Protein AF-A0A7J8II69-F1 (afdb_monomer)

Mean predicted aligned error: 14.93 Å

Nearest PDB structures (foldseek):
  8snb-assembly1_1U  TM=4.670E-01  e=7.859E-07  Strongylocentrotus purpuratus
  8snb-assembly1_1V  TM=4.803E-01  e=8.982E-07  Strongylocentrotus purpuratus
  8snb-assembly1_1T  TM=4.423E-01  e=3.195E-06  Strongylocentrotus purpuratus
  9cpb-assembly1_3Z  TM=5.510E-01  e=9.627E-05  Bos taurus
  8iyj-assembly1_M  TM=3.374E-01  e=4.781E-04  Mus musculus

Foldse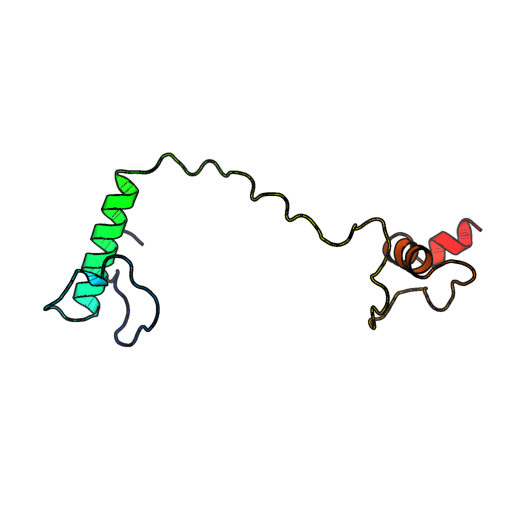ek 3Di:
DDLPDPQQFDDPPDPDDQAPLVVDDDDDRRVSSSVRVSVVVVCVVVDDDDPPPPPDPPPPPPDDLQQFDDPPPPDDQACLVVDDDDDRRVSRNVSVPDHPVVVVVVD

Solvent-accessible surface area (backbone atoms only — not comparable to full-atom values): 7101 Å² total; per-residue (Å²): 134,62,88,82,45,92,75,52,46,53,64,85,88,69,84,72,90,62,65,67,34,90,83,57,78,99,64,56,63,44,60,40,38,25,53,16,50,45,56,52,48,53,56,58,74,76,66,66,79,77,82,70,80,67,71,72,74,76,77,79,64,94,65,62,88,87,54,28,55,65,89,86,65,86,68,91,61,64,65,39,96,80,61,78,97,66,57,69,31,62,51,40,37,52,41,76,73,51,57,70,68,63,54,64,73,75,106

Structure (mmCIF, N/CA/C/O backbone):
data_AF-A0A7J8II69-F1
#
_entry.id   AF-A0A7J8II69-F1
#
loop_
_atom_site.group_PDB
_atom_site.id
_atom_site.type_symbol
_atom_site.label_atom_id
_atom_site.label_alt_id
_atom_site.label_comp_id
_atom_site.label_asym_id
_atom_site.label_entity_id
_atom_site.label_seq_id
_atom_site.pdbx_PDB_ins_code
_atom_site.Cartn_x
_atom_site.Cartn_y
_atom_site.Cartn_z
_atom_site.occupancy
_atom_site.B_iso_or_equiv
_atom_site.auth_seq_id
_atom_site.auth_comp_id
_atom_site.auth_asym_id
_atom_site.auth_atom_id
_atom_site.pdbx_PDB_model_num
ATOM 1 N N . MET A 1 1 ? 22.074 5.146 -3.999 1.00 63.25 1 MET A N 1
ATOM 2 C CA . MET A 1 1 ? 23.067 4.333 -4.721 1.00 63.25 1 MET A CA 1
ATOM 3 C C . MET A 1 1 ? 23.587 5.178 -5.849 1.00 63.25 1 MET A C 1
ATOM 5 O O . MET A 1 1 ? 22.771 5.700 -6.604 1.00 63.25 1 MET A O 1
ATOM 9 N N . ASP A 1 2 ? 24.896 5.355 -5.901 1.00 78.00 2 ASP A N 1
ATOM 10 C CA . ASP A 1 2 ? 25.535 6.177 -6.919 1.00 78.00 2 ASP A CA 1
ATOM 11 C C . ASP A 1 2 ? 25.538 5.449 -8.262 1.00 78.00 2 ASP A C 1
ATOM 13 O O . ASP A 1 2 ? 25.681 4.231 -8.319 1.00 78.00 2 ASP A O 1
ATOM 17 N N . ASP A 1 3 ? 25.409 6.193 -9.360 1.00 76.12 3 ASP A N 1
ATOM 18 C CA . ASP A 1 3 ? 25.409 5.624 -10.718 1.00 76.12 3 ASP A CA 1
ATOM 19 C C . ASP A 1 3 ? 26.734 4.934 -11.086 1.00 76.12 3 ASP A C 1
ATOM 21 O O . ASP A 1 3 ? 26.789 4.179 -12.051 1.00 76.12 3 ASP A O 1
ATOM 25 N N . ARG A 1 4 ? 27.797 5.187 -10.313 1.00 78.56 4 ARG A N 1
ATOM 26 C CA . ARG A 1 4 ? 29.133 4.603 -10.491 1.00 78.56 4 ARG A CA 1
ATOM 27 C C . ARG A 1 4 ? 29.314 3.257 -9.797 1.00 78.56 4 ARG A C 1
ATOM 29 O O . ARG A 1 4 ? 30.368 2.651 -9.959 1.00 78.56 4 ARG A O 1
ATOM 36 N N . ASP A 1 5 ? 28.339 2.815 -9.009 1.00 85.50 5 ASP A N 1
ATOM 37 C CA . ASP A 1 5 ? 28.416 1.544 -8.299 1.00 85.50 5 ASP A CA 1
ATOM 38 C C . ASP A 1 5 ? 28.260 0.364 -9.284 1.00 85.50 5 ASP A C 1
ATOM 40 O O . ASP A 1 5 ? 27.194 0.208 -9.896 1.00 85.50 5 ASP A O 1
ATOM 44 N N . PRO A 1 6 ? 29.283 -0.502 -9.439 1.00 84.56 6 PRO A N 1
ATOM 45 C CA . PRO A 1 6 ? 29.191 -1.690 -10.285 1.00 84.56 6 PRO A CA 1
ATOM 46 C C . PRO A 1 6 ? 28.080 -2.656 -9.848 1.00 84.56 6 PRO A C 1
ATOM 48 O O . PRO A 1 6 ? 27.602 -3.446 -10.661 1.00 84.56 6 PRO A O 1
ATOM 51 N N . GLN A 1 7 ? 27.653 -2.592 -8.583 1.00 87.06 7 GLN A N 1
ATOM 52 C CA . GLN A 1 7 ? 26.618 -3.444 -7.998 1.00 87.06 7 GLN A CA 1
ATOM 53 C C . GLN A 1 7 ? 25.209 -2.839 -8.056 1.00 87.06 7 GLN A C 1
ATOM 55 O O . GLN A 1 7 ? 24.270 -3.391 -7.480 1.00 87.06 7 GLN A O 1
ATOM 60 N N . LYS A 1 8 ? 25.017 -1.742 -8.798 1.00 90.12 8 LYS A N 1
ATOM 61 C CA . LYS A 1 8 ? 23.716 -1.086 -8.973 1.00 90.12 8 LYS A CA 1
ATOM 62 C C . LYS A 1 8 ? 22.802 -1.846 -9.948 1.00 90.12 8 LYS A C 1
ATOM 64 O O . LYS A 1 8 ? 22.454 -1.342 -11.012 1.00 90.12 8 LYS A O 1
ATOM 69 N N . PHE A 1 9 ? 22.397 -3.060 -9.593 1.00 94.06 9 PHE A N 1
ATOM 70 C CA . PHE A 1 9 ? 21.490 -3.896 -10.381 1.00 94.06 9 PHE A CA 1
ATOM 71 C C . PHE A 1 9 ? 20.547 -4.712 -9.498 1.00 94.06 9 PHE A C 1
ATOM 73 O O . PHE A 1 9 ? 20.773 -4.882 -8.301 1.00 94.06 9 PHE A O 1
ATOM 80 N N . PHE A 1 10 ? 19.479 -5.241 -10.093 1.00 94.56 10 PHE A N 1
ATOM 81 C CA . PHE A 1 10 ? 18.581 -6.157 -9.395 1.00 94.56 10 PHE A CA 1
ATOM 82 C C . PHE A 1 10 ? 19.068 -7.600 -9.528 1.00 94.56 10 PHE A C 1
ATOM 84 O O . PHE A 1 10 ? 19.568 -8.018 -10.574 1.00 94.56 10 PHE A O 1
ATOM 91 N N . MET A 1 11 ? 18.894 -8.377 -8.458 1.00 93.94 11 MET A N 1
ATOM 92 C CA . MET A 1 11 ? 19.221 -9.801 -8.463 1.00 93.94 11 MET A CA 1
ATOM 93 C C . MET A 1 11 ? 18.328 -10.560 -9.446 1.00 93.94 11 MET A C 1
ATOM 95 O O . MET A 1 11 ? 17.148 -10.240 -9.609 1.00 93.94 11 MET A O 1
ATOM 99 N N . SER A 1 12 ? 18.883 -11.599 -10.072 1.00 92.31 12 SER A N 1
ATOM 100 C CA . SER A 1 12 ? 18.099 -12.509 -10.911 1.00 92.31 12 SER A CA 1
ATOM 101 C C . SER A 1 12 ? 16.938 -13.107 -10.105 1.00 92.31 12 SER A C 1
ATOM 103 O O . SER A 1 12 ? 17.132 -13.527 -8.966 1.00 92.31 12 SER A O 1
ATOM 105 N N . GLY A 1 13 ? 15.732 -13.117 -10.678 1.00 94.31 13 GLY A N 1
ATOM 106 C CA . GLY A 1 13 ? 14.504 -13.549 -9.995 1.00 94.31 13 GLY A CA 1
ATOM 107 C C . GLY A 1 13 ? 13.715 -12.430 -9.302 1.00 94.31 13 GLY A C 1
ATOM 108 O O . GLY A 1 13 ? 12.664 -12.697 -8.726 1.00 94.31 13 GLY A O 1
ATOM 109 N N . PHE A 1 14 ? 14.169 -11.175 -9.371 1.00 95.06 14 PHE A N 1
ATOM 110 C CA . PHE A 1 14 ? 13.380 -10.031 -8.915 1.00 95.06 14 PHE A CA 1
ATOM 111 C C . PHE A 1 14 ? 12.084 -9.881 -9.733 1.00 95.06 14 PHE A C 1
ATOM 113 O O . PHE A 1 14 ? 12.122 -9.777 -10.957 1.00 95.06 14 PHE A O 1
ATOM 120 N N . THR A 1 15 ? 10.939 -9.836 -9.047 1.00 95.12 15 THR A N 1
ATOM 121 C CA . THR A 1 15 ? 9.594 -9.782 -9.658 1.00 95.12 15 THR A CA 1
ATOM 122 C C . THR A 1 15 ? 8.946 -8.397 -9.616 1.00 95.12 15 THR A C 1
ATOM 124 O O . THR A 1 15 ? 7.838 -8.210 -10.117 1.00 95.12 15 THR A O 1
ATOM 127 N N . GLY A 1 16 ? 9.611 -7.418 -8.999 1.00 95.69 16 GLY A N 1
ATOM 128 C CA . GLY A 1 16 ? 9.113 -6.051 -8.911 1.00 95.69 16 GLY A CA 1
ATOM 129 C C . GLY A 1 16 ? 9.281 -5.267 -10.213 1.00 95.69 16 GLY A C 1
ATOM 130 O O . GLY A 1 16 ? 9.902 -5.706 -11.181 1.00 95.69 16 GLY A O 1
ATOM 131 N N . TYR A 1 17 ? 8.745 -4.050 -10.223 1.00 95.56 17 TYR A N 1
ATOM 132 C CA . TYR A 1 17 ? 8.888 -3.149 -11.360 1.00 95.56 17 TYR A CA 1
ATOM 133 C C . TYR A 1 17 ? 10.307 -2.567 -11.450 1.00 95.56 17 TYR A C 1
ATOM 135 O O . TYR A 1 17 ? 10.799 -1.968 -10.494 1.00 95.56 17 TYR A O 1
ATOM 143 N N . VAL A 1 18 ? 10.927 -2.678 -12.629 1.00 94.62 18 VAL A N 1
ATOM 144 C CA . VAL A 1 18 ? 12.202 -2.029 -12.962 1.00 94.62 18 VAL A CA 1
ATOM 145 C C . VAL A 1 18 ? 11.933 -0.904 -13.972 1.00 94.62 18 VAL A C 1
AT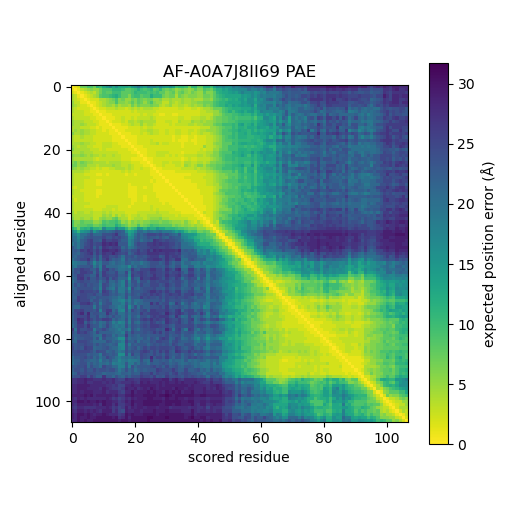OM 147 O O . VAL A 1 18 ? 11.514 -1.182 -15.100 1.00 94.62 18 VAL A O 1
ATOM 150 N N . PRO A 1 19 ? 12.151 0.374 -13.611 1.00 92.25 19 PRO A N 1
ATOM 151 C CA . PRO A 1 19 ? 11.979 1.492 -14.537 1.00 92.25 19 PRO A CA 1
ATOM 152 C C . PRO A 1 19 ? 12.865 1.336 -15.777 1.00 92.25 19 PRO A C 1
ATOM 154 O O . PRO A 1 19 ? 13.977 0.846 -15.654 1.00 92.25 19 PRO A O 1
ATOM 157 N N . ARG A 1 20 ? 12.397 1.772 -16.957 1.00 93.44 20 ARG A N 1
ATOM 158 C CA . ARG A 1 20 ? 13.104 1.716 -18.266 1.00 93.44 20 ARG A CA 1
ATOM 159 C C . ARG A 1 20 ? 13.415 0.320 -18.827 1.00 93.44 20 ARG A C 1
ATOM 161 O O . ARG A 1 20 ? 13.508 0.195 -20.043 1.00 93.44 20 ARG A O 1
ATOM 168 N N . ALA A 1 21 ? 13.449 -0.725 -18.001 1.00 94.31 21 ALA A N 1
ATOM 169 C CA . ALA A 1 21 ? 13.790 -2.091 -18.409 1.00 94.31 21 ALA A CA 1
ATOM 170 C C . ALA A 1 21 ? 12.931 -2.645 -19.557 1.00 94.31 21 ALA A C 1
ATOM 172 O O . ALA A 1 21 ? 13.424 -3.425 -20.359 1.00 94.31 21 ALA A O 1
ATOM 173 N N . ARG A 1 22 ? 11.668 -2.213 -19.684 1.00 92.25 22 ARG A N 1
ATOM 174 C CA . ARG A 1 22 ? 10.747 -2.665 -20.745 1.00 92.25 22 ARG A CA 1
ATOM 175 C C . ARG A 1 22 ? 11.273 -2.430 -22.170 1.00 92.25 22 ARG A C 1
ATOM 177 O O . ARG A 1 22 ? 10.846 -3.125 -23.084 1.00 92.25 22 ARG A O 1
ATOM 184 N N . PHE A 1 23 ? 12.144 -1.442 -22.365 1.00 92.00 23 PHE A N 1
ATOM 185 C CA . PHE A 1 23 ? 12.688 -1.092 -23.681 1.00 92.00 23 PHE A CA 1
ATOM 186 C C . PHE A 1 23 ? 14.106 -1.628 -23.908 1.00 92.00 23 PHE A C 1
ATOM 188 O O . PHE A 1 23 ? 14.673 -1.394 -24.970 1.00 92.00 23 PHE A O 1
ATOM 195 N N . LEU A 1 24 ? 14.670 -2.334 -22.927 1.00 91.75 24 LEU A N 1
ATOM 196 C CA . LEU A 1 24 ? 15.996 -2.932 -22.999 1.00 91.75 24 LEU A CA 1
ATOM 197 C C . LEU A 1 24 ? 15.852 -4.441 -23.200 1.00 91.75 24 LEU A C 1
ATOM 199 O O . LEU A 1 24 ? 15.020 -5.083 -22.563 1.00 91.75 24 LEU A O 1
ATOM 203 N N . PHE A 1 25 ? 16.638 -5.010 -24.106 1.00 92.62 25 PHE A N 1
ATOM 204 C CA . PHE A 1 25 ? 16.590 -6.429 -24.457 1.00 92.62 25 PHE A CA 1
ATOM 205 C C . PHE A 1 25 ? 17.949 -6.899 -24.983 1.00 92.62 25 PHE A C 1
ATOM 207 O O . PHE A 1 25 ? 18.811 -6.088 -25.313 1.00 92.62 25 PHE A O 1
ATOM 214 N N . GLY A 1 26 ? 18.145 -8.218 -25.052 1.00 94.44 26 GLY A N 1
ATOM 215 C CA . GLY A 1 26 ? 19.376 -8.817 -25.582 1.00 94.44 26 GLY A CA 1
ATOM 216 C C . GLY A 1 26 ? 20.548 -8.883 -24.596 1.00 94.44 26 GLY A C 1
ATOM 217 O O . GLY A 1 26 ? 21.657 -9.220 -24.998 1.00 94.44 26 GLY A O 1
ATOM 218 N N . SER A 1 27 ? 20.322 -8.597 -23.313 1.00 94.12 27 SER A N 1
ATOM 219 C CA . SER A 1 27 ? 21.323 -8.701 -22.246 1.00 94.12 27 SER A CA 1
ATOM 220 C C . SER A 1 27 ? 20.786 -9.482 -21.042 1.00 94.12 27 SER A C 1
ATOM 222 O O . SER A 1 27 ? 19.581 -9.711 -20.909 1.00 94.12 27 SER A O 1
ATOM 224 N N . SER A 1 28 ? 21.686 -9.941 -20.168 1.00 95.06 28 SER A N 1
ATOM 225 C CA . SER A 1 28 ? 21.301 -10.642 -18.940 1.00 95.06 28 SER A CA 1
ATOM 226 C C . SER A 1 28 ? 20.610 -9.693 -17.958 1.00 95.06 28 SER A C 1
ATOM 228 O O . SER A 1 28 ? 20.846 -8.485 -17.965 1.00 95.06 28 SER A O 1
ATOM 230 N N . PHE A 1 29 ? 19.769 -10.240 -17.078 1.00 94.38 29 PHE A N 1
ATOM 231 C CA . PHE A 1 29 ? 18.954 -9.435 -16.164 1.00 94.38 29 PHE A CA 1
ATOM 232 C C . PHE A 1 29 ? 19.766 -8.441 -15.298 1.00 94.38 29 PHE A C 1
ATOM 234 O O . PHE A 1 29 ? 19.389 -7.268 -15.250 1.00 94.38 29 PHE A O 1
ATOM 241 N N . PRO A 1 30 ? 20.908 -8.812 -14.681 1.00 94.44 30 PRO A N 1
ATOM 242 C CA . PRO A 1 30 ? 21.735 -7.854 -13.941 1.00 94.44 30 PRO A CA 1
ATOM 243 C C . PRO A 1 30 ? 22.259 -6.701 -14.809 1.00 94.44 30 PRO A C 1
ATOM 245 O O . PRO A 1 30 ? 22.216 -5.544 -14.402 1.00 94.44 30 PRO A O 1
ATOM 248 N N . VAL A 1 31 ? 22.702 -6.994 -16.034 1.00 94.25 31 VAL A N 1
ATOM 249 C CA . VAL A 1 31 ? 23.245 -5.984 -16.957 1.00 94.25 31 VAL A CA 1
ATOM 250 C C . VAL A 1 31 ? 22.140 -5.038 -17.423 1.00 94.25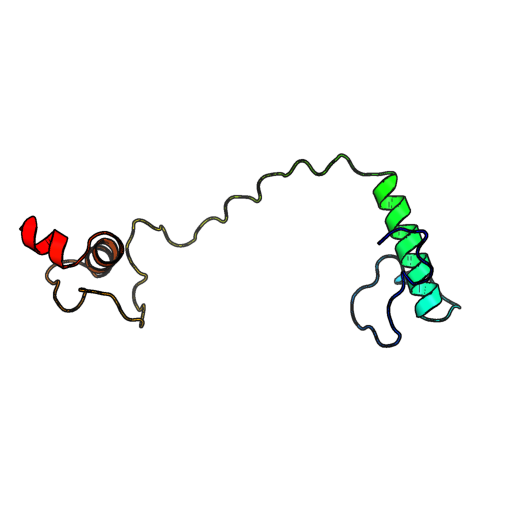 31 VAL A C 1
ATOM 252 O O . VAL A 1 31 ? 22.291 -3.818 -17.368 1.00 94.25 31 VAL A O 1
ATOM 255 N N . LEU A 1 32 ? 21.000 -5.606 -17.812 1.00 95.12 32 LEU A N 1
ATOM 256 C CA . LEU A 1 32 ? 19.819 -4.873 -18.247 1.00 95.12 32 LEU A CA 1
ATOM 257 C C . LEU A 1 32 ? 19.309 -3.937 -17.152 1.00 95.12 32 LEU A C 1
ATOM 259 O O . LEU A 1 32 ? 19.051 -2.762 -17.404 1.00 95.12 32 LEU A O 1
ATOM 263 N N . THR A 1 33 ? 19.170 -4.445 -15.927 1.00 95.12 33 THR A N 1
ATOM 264 C CA . THR A 1 33 ? 18.674 -3.643 -14.807 1.00 95.12 33 THR A CA 1
ATOM 265 C C . THR A 1 33 ? 19.658 -2.561 -14.377 1.00 95.12 33 THR A C 1
ATOM 267 O O . THR A 1 33 ? 19.210 -1.472 -14.022 1.00 95.12 33 THR A O 1
ATOM 270 N N . ASN A 1 34 ? 20.970 -2.801 -14.487 1.00 94.12 34 ASN A N 1
ATOM 271 C CA . ASN A 1 34 ? 21.977 -1.760 -14.280 1.00 94.12 34 ASN A CA 1
ATOM 272 C C . ASN A 1 34 ? 21.786 -0.604 -15.271 1.00 94.12 34 ASN A C 1
ATOM 274 O O . ASN A 1 34 ? 21.570 0.540 -14.865 1.00 94.12 34 ASN A O 1
ATOM 278 N N . GLN A 1 35 ? 21.753 -0.917 -16.570 1.00 93.88 35 GLN A N 1
ATOM 279 C CA . GLN A 1 35 ? 21.550 0.081 -17.620 1.00 93.88 35 GLN A CA 1
ATOM 280 C C . GLN A 1 35 ? 20.235 0.850 -17.423 1.00 93.88 35 GLN A C 1
ATOM 282 O O . GLN A 1 35 ? 20.214 2.080 -17.475 1.00 93.88 35 GLN A O 1
ATOM 287 N N . ALA A 1 36 ? 19.146 0.143 -17.120 1.00 94.62 36 ALA A N 1
ATOM 288 C CA . ALA A 1 36 ? 17.838 0.745 -16.896 1.00 94.62 36 ALA A CA 1
ATOM 289 C C . ALA A 1 36 ? 17.851 1.768 -15.744 1.00 94.62 36 ALA A C 1
ATOM 291 O O . ALA A 1 36 ? 17.264 2.849 -15.847 1.00 94.62 36 ALA A O 1
ATOM 292 N N . LEU A 1 37 ? 18.550 1.445 -14.650 1.00 92.19 37 LEU A N 1
ATOM 293 C CA . LEU A 1 37 ? 18.691 2.315 -13.484 1.00 92.19 37 LEU A CA 1
ATOM 294 C C . LEU A 1 37 ? 19.608 3.514 -13.743 1.00 92.19 37 LEU A C 1
ATOM 296 O O . LEU A 1 37 ? 19.383 4.573 -13.153 1.00 92.19 37 LEU A O 1
ATOM 300 N N . GLN A 1 38 ? 20.640 3.365 -14.576 1.00 90.44 38 GLN A N 1
ATOM 301 C CA . GLN A 1 38 ? 21.493 4.478 -15.005 1.00 90.44 38 GLN A CA 1
ATOM 302 C C . GLN A 1 38 ? 20.715 5.459 -15.892 1.00 90.44 38 GLN A C 1
ATOM 304 O O . GLN A 1 38 ? 20.710 6.658 -15.616 1.00 90.44 38 GLN A O 1
ATOM 309 N N . GLU A 1 39 ? 19.986 4.962 -16.898 1.00 90.94 39 GLU A N 1
ATOM 310 C CA . GLU A 1 39 ? 19.122 5.791 -17.753 1.00 90.94 39 GLU A CA 1
ATOM 311 C C . GLU A 1 39 ? 18.063 6.533 -16.932 1.00 90.94 39 GLU A C 1
ATOM 313 O O . GLU A 1 39 ? 17.837 7.730 -17.111 1.00 90.94 39 GLU A O 1
ATOM 318 N N . PHE A 1 40 ? 17.422 5.826 -15.998 1.00 90.56 40 PHE A N 1
ATOM 319 C CA . PHE A 1 40 ? 16.444 6.423 -15.098 1.00 90.56 40 PHE A CA 1
ATOM 320 C C . PHE A 1 40 ? 17.067 7.533 -14.244 1.00 90.56 40 PHE A C 1
ATOM 322 O O . PHE A 1 40 ? 16.477 8.604 -14.126 1.00 90.56 40 PHE A O 1
ATOM 329 N N . GLY A 1 41 ? 18.265 7.315 -13.693 1.00 87.31 41 GLY A N 1
ATOM 330 C CA . GLY A 1 41 ? 18.998 8.332 -12.937 1.00 87.31 41 GLY A CA 1
ATOM 331 C C . GLY A 1 41 ? 19.220 9.605 -13.753 1.00 87.31 41 GLY A C 1
ATOM 332 O O . GLY A 1 41 ? 18.824 10.684 -13.321 1.00 87.31 41 GLY A O 1
ATOM 333 N N . GLN A 1 42 ? 19.748 9.476 -14.973 1.00 85.56 42 GLN A N 1
ATOM 334 C CA . GLN A 1 42 ? 20.044 10.612 -15.854 1.00 85.56 42 GLN A CA 1
ATOM 335 C C . GLN A 1 42 ? 18.803 11.454 -16.185 1.00 85.56 42 GLN A C 1
ATOM 337 O O . GLN A 1 42 ? 18.854 12.683 -16.105 1.00 85.56 42 GLN A O 1
ATOM 342 N N . ILE A 1 43 ? 17.670 10.807 -16.484 1.00 83.75 43 ILE A N 1
ATOM 343 C CA . ILE A 1 43 ? 16.393 11.490 -16.757 1.00 83.75 43 ILE A CA 1
ATOM 344 C C . ILE A 1 43 ? 15.947 12.323 -15.547 1.00 83.75 43 ILE A C 1
ATOM 346 O O . ILE A 1 43 ? 15.457 13.444 -15.697 1.00 83.75 43 ILE A O 1
ATOM 350 N N . TYR A 1 44 ? 16.117 11.792 -14.335 1.00 73.69 44 TYR A N 1
ATOM 351 C CA . TYR A 1 44 ? 15.736 12.494 -13.110 1.00 73.69 44 TYR A CA 1
ATOM 352 C C . TYR A 1 44 ? 16.716 13.613 -12.743 1.00 73.69 44 TYR A C 1
ATOM 354 O O . TYR A 1 44 ? 16.278 14.634 -12.213 1.00 73.69 44 TYR A O 1
ATOM 362 N N . SER A 1 45 ? 18.001 13.456 -13.061 1.00 73.06 45 SER A N 1
ATOM 363 C CA . SER A 1 45 ? 19.038 14.475 -12.861 1.00 73.06 45 SER A CA 1
ATOM 364 C C . SER A 1 45 ? 18.851 15.697 -13.763 1.00 73.06 45 SER A C 1
ATOM 366 O O . SER A 1 45 ? 19.149 16.812 -13.347 1.00 73.06 45 SER A O 1
ATOM 368 N N . GLN A 1 46 ? 18.347 15.510 -14.986 1.00 68.12 46 GLN A N 1
ATOM 369 C CA . GLN A 1 46 ? 18.207 16.589 -15.973 1.00 68.12 46 GLN A CA 1
ATOM 370 C C . GLN A 1 46 ? 16.859 17.329 -15.923 1.00 68.12 46 GLN A C 1
ATOM 372 O O . GLN A 1 46 ? 16.726 18.379 -16.545 1.00 68.12 46 GLN A O 1
ATOM 377 N N . GLY A 1 47 ? 15.850 16.810 -15.211 1.00 66.12 47 GLY A N 1
ATOM 378 C CA . GLY A 1 47 ? 14.460 17.184 -15.497 1.00 66.12 47 GLY A CA 1
ATOM 379 C C . GLY A 1 47 ? 13.476 17.245 -14.332 1.00 66.12 47 GLY A C 1
ATOM 380 O O . GLY A 1 47 ? 12.290 16.995 -14.559 1.00 66.12 47 GLY A O 1
ATOM 381 N N . ARG A 1 48 ? 13.877 17.603 -13.101 1.00 59.31 48 ARG A N 1
ATOM 382 C CA . ARG A 1 48 ? 12.886 18.057 -12.105 1.00 59.31 48 ARG A CA 1
ATOM 383 C C . ARG A 1 48 ? 13.290 19.299 -11.308 1.00 59.31 48 ARG A C 1
ATOM 385 O O . ARG A 1 48 ? 14.405 19.354 -10.796 1.00 59.31 48 ARG A O 1
ATOM 392 N N . PRO A 1 49 ? 12.338 20.233 -11.089 1.00 55.38 49 PRO A N 1
ATOM 393 C CA . PRO A 1 49 ? 12.440 21.186 -9.998 1.00 55.38 49 PRO A CA 1
ATOM 394 C C . PRO A 1 49 ? 12.517 20.399 -8.691 1.00 55.38 49 PRO A C 1
ATOM 396 O O . PRO A 1 49 ? 11.828 19.386 -8.515 1.00 55.38 49 PRO 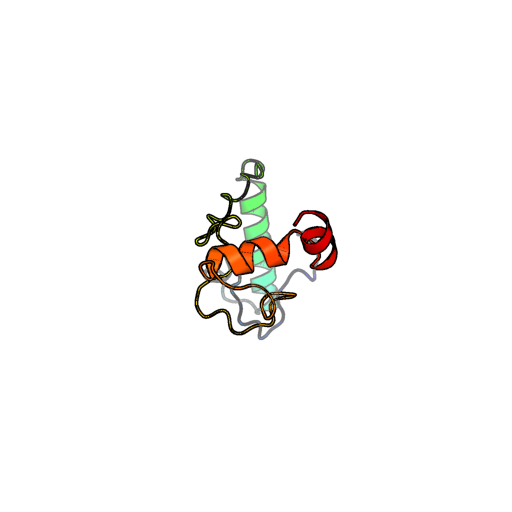A O 1
ATOM 399 N N . GLN A 1 50 ? 13.377 20.872 -7.794 1.00 57.84 50 GLN A N 1
ATOM 400 C CA . GLN A 1 50 ? 13.479 20.449 -6.404 1.00 57.84 50 GLN A CA 1
ATOM 401 C C . GLN A 1 50 ? 12.085 20.076 -5.886 1.00 57.84 50 GLN A C 1
ATOM 403 O O . GLN A 1 50 ? 11.133 20.840 -6.070 1.00 57.84 50 GLN A O 1
ATOM 408 N N . LYS A 1 51 ? 11.933 18.884 -5.293 1.00 57.94 51 LYS A N 1
ATOM 409 C CA . LYS A 1 51 ? 10.703 18.528 -4.584 1.00 57.94 51 LYS A CA 1
ATOM 410 C C . LYS A 1 51 ? 10.547 19.553 -3.465 1.00 57.94 51 LYS A C 1
ATOM 412 O O . LYS A 1 51 ? 11.044 19.340 -2.366 1.00 57.94 51 LYS A O 1
ATOM 417 N N . VAL A 1 52 ? 9.862 20.662 -3.736 1.00 56.41 52 VAL A N 1
ATOM 418 C CA . VAL A 1 52 ? 9.178 21.408 -2.693 1.00 56.41 52 VAL A CA 1
ATOM 419 C C . VAL A 1 52 ? 8.385 20.323 -1.991 1.00 56.41 52 VAL A C 1
ATOM 421 O O . VAL A 1 52 ? 7.597 19.630 -2.645 1.00 56.41 52 VAL A O 1
ATOM 424 N N . LEU A 1 53 ? 8.691 20.081 -0.717 1.00 57.81 53 LEU A N 1
ATOM 425 C CA . LEU A 1 53 ? 7.848 19.301 0.171 1.00 57.81 53 LEU A CA 1
ATOM 426 C C . LEU A 1 53 ? 6.493 20.006 0.154 1.00 57.81 53 LEU A C 1
ATOM 428 O O . LEU A 1 53 ? 6.201 20.859 0.982 1.00 57.81 53 LEU A O 1
ATOM 432 N N . LYS A 1 54 ? 5.677 19.711 -0.860 1.00 63.19 54 LYS A N 1
ATOM 433 C CA . LYS A 1 54 ? 4.256 19.971 -0.816 1.00 63.19 54 LYS A CA 1
ATOM 434 C C . LYS A 1 54 ? 3.841 19.134 0.370 1.00 63.19 54 LYS A C 1
ATOM 436 O O . LYS A 1 54 ? 3.931 17.907 0.292 1.00 63.19 54 LYS A O 1
ATOM 441 N N . HIS A 1 55 ? 3.550 19.811 1.481 1.00 64.62 55 HIS A N 1
ATOM 442 C CA . HIS A 1 55 ? 2.918 19.210 2.639 1.00 64.62 55 HIS A CA 1
ATOM 443 C C . HIS A 1 55 ? 1.920 18.205 2.083 1.00 64.62 55 HIS A C 1
ATOM 445 O O . HIS A 1 55 ? 1.061 18.586 1.279 1.00 64.62 55 HIS A O 1
ATOM 451 N N . LEU A 1 56 ? 2.121 16.920 2.395 1.00 64.94 56 LEU A N 1
ATOM 452 C CA . LEU A 1 56 ? 1.138 15.904 2.048 1.00 64.94 56 LEU A CA 1
ATOM 453 C C . LEU A 1 56 ? -0.215 16.488 2.455 1.00 64.94 56 LEU A C 1
ATOM 455 O O . LEU A 1 56 ? -0.282 17.062 3.553 1.00 64.94 56 LEU A O 1
ATOM 459 N N . PRO A 1 57 ? -1.238 16.445 1.578 1.00 67.44 57 PRO A N 1
ATOM 460 C CA . PRO A 1 57 ? -2.544 16.963 1.947 1.00 67.44 57 PRO A CA 1
ATOM 461 C C . PRO A 1 57 ? -2.871 16.362 3.306 1.00 67.44 57 PRO A C 1
ATOM 463 O O . PRO A 1 57 ? -2.663 15.158 3.504 1.00 67.44 57 PRO A O 1
ATOM 466 N N . SER A 1 58 ? -3.252 17.215 4.263 1.00 70.19 58 SER A N 1
ATOM 467 C CA . SER A 1 58 ? -3.615 16.732 5.588 1.00 70.19 58 SER A CA 1
ATOM 468 C C . SER A 1 58 ? -4.616 15.611 5.363 1.00 70.19 58 SER A C 1
ATOM 470 O O . SER A 1 58 ? -5.605 15.795 4.650 1.00 70.19 58 SER A O 1
ATOM 472 N N . LEU A 1 59 ? -4.287 14.406 5.840 1.00 70.50 59 LEU A N 1
ATOM 473 C CA . LEU A 1 59 ? -5.165 13.264 5.641 1.00 70.50 59 LEU A CA 1
ATOM 474 C C . LEU A 1 59 ? -6.498 13.655 6.270 1.00 70.50 59 LEU A C 1
ATOM 476 O O . LEU A 1 59 ? -6.581 13.800 7.491 1.00 70.50 59 LEU A O 1
ATOM 480 N N . SER A 1 60 ? -7.500 13.914 5.425 1.00 67.00 60 SER A N 1
ATOM 481 C CA . SER A 1 60 ? -8.834 14.276 5.875 1.00 67.00 60 SER A CA 1
ATOM 482 C C . SER A 1 60 ? -9.317 13.118 6.722 1.00 67.00 60 SER A C 1
ATOM 484 O O . SER A 1 60 ? -9.523 12.006 6.229 1.00 67.00 60 SER A O 1
ATOM 486 N N . ARG A 1 61 ? -9.379 13.335 8.034 1.00 69.19 61 ARG A N 1
ATOM 487 C CA . ARG A 1 61 ? -9.795 12.282 8.937 1.00 69.19 61 ARG A CA 1
ATOM 488 C C . ARG A 1 61 ? -11.299 12.131 8.778 1.00 69.19 61 ARG A C 1
ATOM 490 O O . ARG A 1 61 ? -12.046 13.024 9.157 1.00 69.19 61 ARG A O 1
ATOM 497 N N . THR A 1 62 ? -11.724 10.982 8.261 1.00 80.12 62 THR A N 1
ATOM 498 C CA . THR A 1 62 ? -13.140 10.643 8.044 1.00 80.12 62 THR A CA 1
ATOM 499 C C . THR A 1 62 ? -13.976 10.741 9.324 1.00 80.12 62 THR A C 1
ATOM 501 O O . THR A 1 62 ? -15.179 10.960 9.256 1.00 80.12 62 THR A O 1
ATOM 504 N N . TYR A 1 63 ? -13.343 10.610 10.496 1.00 76.00 63 TYR A N 1
ATOM 505 C CA . TYR A 1 63 ? -13.994 10.716 11.797 1.00 76.00 63 TYR A CA 1
ATOM 506 C C . TYR A 1 63 ? -13.337 11.797 12.685 1.00 76.00 63 TYR A C 1
ATOM 508 O O . TYR A 1 63 ? -12.137 11.705 12.969 1.00 76.00 63 TYR A O 1
ATOM 516 N N . PRO A 1 64 ? -14.077 12.817 13.162 1.00 77.25 64 PRO A N 1
ATOM 517 C CA . PRO A 1 64 ? -13.499 13.905 13.948 1.00 77.25 64 PRO A CA 1
ATOM 518 C C . PRO A 1 64 ? -12.937 13.426 15.292 1.00 77.25 64 PRO A C 1
ATOM 520 O O . PRO A 1 64 ? -13.617 12.757 16.064 1.00 77.25 64 PRO A O 1
ATOM 523 N N . GLN A 1 65 ? -11.723 13.859 15.640 1.00 71.00 65 GLN A N 1
ATOM 524 C CA . GLN A 1 65 ? -11.091 13.548 16.936 1.00 71.00 65 GLN A CA 1
ATOM 525 C C . GLN A 1 65 ? -11.864 14.076 18.155 1.00 71.00 65 GLN A C 1
ATOM 527 O O . GLN A 1 65 ? -11.678 13.574 19.256 1.00 71.00 65 GLN A O 1
ATOM 532 N N . LYS A 1 66 ? -12.732 15.074 17.957 1.00 76.12 66 LYS A N 1
ATOM 533 C CA . LYS A 1 66 ? -13.513 15.729 19.016 1.00 76.12 66 LYS A CA 1
ATOM 534 C C . LYS A 1 66 ? -14.848 15.034 19.332 1.00 76.12 66 LYS A C 1
ATOM 536 O O . LYS A 1 66 ? -15.579 15.525 20.177 1.00 76.12 66 LYS A O 1
ATOM 541 N N . LEU A 1 67 ? -15.205 13.940 18.649 1.00 77.50 67 LEU A N 1
ATOM 542 C CA . LEU A 1 67 ? -16.559 13.357 18.718 1.00 77.50 67 LEU A CA 1
ATOM 543 C C . LEU A 1 67 ? -16.668 12.083 19.587 1.00 77.50 67 LEU A C 1
ATOM 545 O O . LEU A 1 67 ? -17.729 11.467 19.645 1.00 77.50 67 LEU A O 1
ATOM 549 N N . GLY A 1 68 ? -15.593 11.675 20.269 1.00 84.31 68 GLY A N 1
ATOM 550 C CA . GLY A 1 68 ? -15.540 10.409 21.018 1.00 84.31 68 GLY A CA 1
ATOM 551 C C . GLY A 1 68 ? -15.177 9.213 20.141 1.00 84.31 68 GLY A C 1
ATOM 552 O O . GLY A 1 68 ? -14.662 9.389 19.046 1.00 84.31 68 GLY A O 1
ATOM 553 N N . LEU A 1 69 ? -15.386 7.987 20.612 1.00 87.69 69 LEU A N 1
ATOM 554 C CA . LEU A 1 69 ? -15.117 6.776 19.830 1.00 87.69 69 LEU A CA 1
ATOM 555 C C . LEU A 1 69 ? -16.276 6.460 18.876 1.00 87.69 69 LEU A C 1
ATOM 557 O O . LEU A 1 69 ? -17.421 6.851 19.108 1.00 87.69 69 LEU A O 1
ATOM 561 N N . LEU A 1 70 ? -15.967 5.726 17.805 1.00 87.69 70 LEU A N 1
ATOM 562 C CA . LEU A 1 70 ? -16.959 5.272 16.832 1.00 87.69 70 LEU A CA 1
ATOM 563 C C . LEU A 1 70 ? -17.972 4.326 17.508 1.00 87.69 70 LEU A C 1
ATOM 565 O O . LEU A 1 70 ? -17.547 3.436 18.254 1.00 87.69 70 LEU A O 1
ATOM 569 N N . PRO A 1 71 ? -19.285 4.453 17.230 1.00 84.19 71 PRO A N 1
ATOM 570 C CA . PRO A 1 71 ? -20.264 3.451 17.638 1.00 84.19 71 PRO A CA 1
ATOM 571 C C . PRO A 1 71 ? -19.812 2.051 17.194 1.00 84.19 71 PRO A C 1
ATOM 573 O O . PRO A 1 71 ? -19.339 1.886 16.071 1.00 84.19 71 PRO A O 1
ATOM 576 N N . ASN A 1 72 ? -19.948 1.055 18.072 1.00 87.38 72 ASN A N 1
ATOM 577 C CA . ASN A 1 72 ? -19.458 -0.324 17.898 1.00 87.38 72 ASN A CA 1
ATOM 578 C C . ASN A 1 72 ? -17.941 -0.5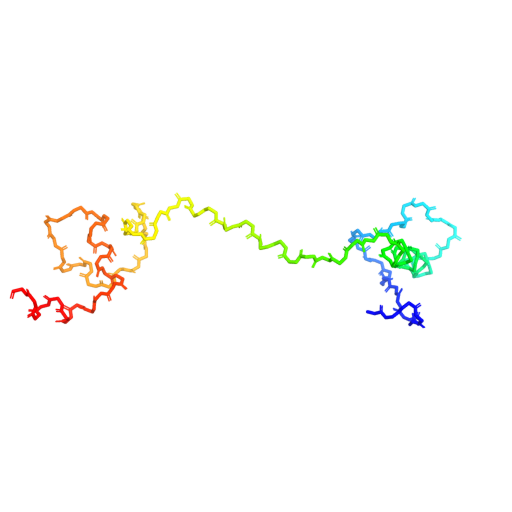27 18.060 1.00 87.38 72 ASN A C 1
ATOM 580 O O . ASN A 1 72 ? -17.431 -1.596 17.721 1.00 87.38 72 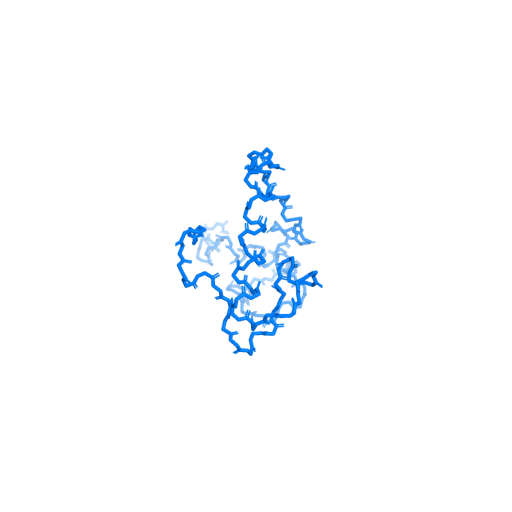ASN A O 1
ATOM 584 N N . TYR A 1 73 ? -17.202 0.444 18.606 1.00 88.25 73 TYR A N 1
ATOM 585 C CA . TYR A 1 73 ? -15.839 0.178 19.063 1.00 88.25 73 TYR A CA 1
ATOM 586 C C . TYR A 1 73 ? -15.859 -0.896 20.165 1.00 88.25 73 TYR A C 1
ATOM 588 O O . TYR A 1 73 ? -16.335 -0.661 21.275 1.00 88.25 73 TYR A O 1
ATOM 596 N N . GLY A 1 74 ? -15.353 -2.086 19.833 1.00 90.12 74 GLY A N 1
ATOM 597 C CA . GLY A 1 74 ? -15.351 -3.267 20.706 1.00 90.12 74 GLY A CA 1
ATOM 598 C C . GLY A 1 74 ? -14.131 -3.390 21.622 1.00 90.12 74 GLY A C 1
ATOM 599 O O . GLY A 1 74 ? -13.952 -4.425 22.258 1.00 90.12 74 GLY A O 1
ATOM 600 N N . GLY A 1 75 ? -13.262 -2.377 21.660 1.00 90.38 75 GLY A N 1
ATOM 601 C CA . GLY A 1 75 ? -12.099 -2.351 22.545 1.00 90.38 75 GLY A CA 1
ATOM 602 C C . GLY A 1 75 ? -12.428 -1.847 23.953 1.00 90.38 75 GLY A C 1
ATOM 603 O O . GLY A 1 75 ? -13.522 -1.358 24.234 1.00 90.38 75 GLY A O 1
ATOM 604 N N . TYR A 1 76 ? -11.446 -1.931 24.851 1.00 88.69 76 TYR A N 1
ATOM 605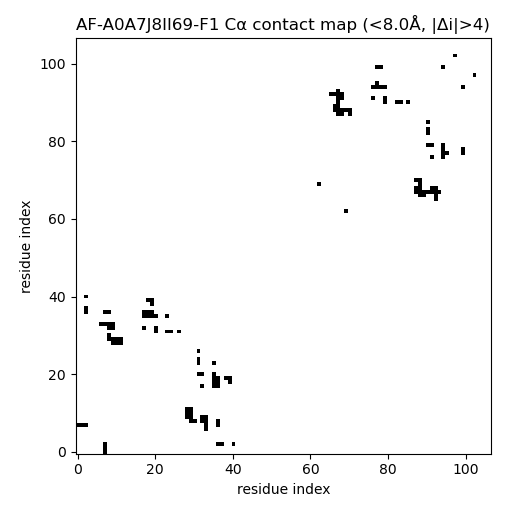 C CA . TYR A 1 76 ? -11.581 -1.416 26.212 1.00 88.69 76 TYR A CA 1
ATOM 606 C C . TYR A 1 76 ? -11.571 0.119 26.243 1.00 88.69 76 TYR A C 1
ATOM 608 O O . TYR A 1 76 ? -10.694 0.752 25.658 1.00 88.69 76 TYR A O 1
ATOM 616 N N . VAL A 1 77 ? -12.513 0.712 26.985 1.00 86.94 77 VAL A N 1
ATOM 617 C CA . VAL A 1 77 ? -12.578 2.159 27.232 1.00 86.94 77 VAL A CA 1
ATOM 618 C C . VAL A 1 77 ? -12.425 2.426 28.738 1.00 86.94 77 VAL A C 1
ATOM 620 O O . VAL A 1 77 ? -13.312 2.059 29.519 1.00 86.94 77 VAL A O 1
ATOM 623 N N . PRO A 1 78 ? -11.328 3.066 29.185 1.00 83.00 78 PRO A N 1
ATOM 624 C CA . PRO A 1 78 ? -11.088 3.347 30.599 1.00 83.00 78 PRO A CA 1
ATOM 625 C C . PRO A 1 78 ? -12.204 4.181 31.237 1.00 83.00 78 PRO A C 1
ATOM 627 O O . PRO A 1 78 ? -12.626 5.204 30.707 1.00 83.00 78 PRO A O 1
ATOM 630 N N . GLY A 1 79 ? -12.708 3.744 32.393 1.00 80.38 79 GLY A N 1
ATOM 631 C CA . GLY A 1 79 ? -13.729 4.483 33.145 1.00 80.38 79 GLY A CA 1
ATOM 632 C C . GLY A 1 79 ? -15.115 4.556 32.487 1.00 80.38 79 GLY A C 1
ATOM 633 O O . GLY A 1 79 ? -16.027 5.127 33.080 1.00 80.38 79 GLY A O 1
ATOM 634 N N . TYR A 1 80 ? -15.309 3.976 31.298 1.00 84.56 80 TYR A N 1
ATOM 635 C CA . TYR A 1 80 ? -16.596 3.972 30.593 1.00 84.56 80 TYR A CA 1
ATOM 636 C C . TYR A 1 80 ? -17.679 3.234 31.383 1.00 84.56 80 TYR A C 1
ATOM 638 O O . TYR A 1 80 ? -18.784 3.740 31.531 1.00 84.56 80 TYR A O 1
ATOM 646 N N . LYS A 1 81 ? -17.330 2.089 31.989 1.00 84.50 81 LYS A N 1
ATOM 647 C CA . LYS A 1 81 ? -18.273 1.255 32.756 1.00 84.50 81 LYS A CA 1
ATOM 648 C C . LYS A 1 81 ? -18.872 1.925 34.001 1.00 84.50 81 LYS A C 1
ATOM 650 O O . LYS A 1 81 ? -19.778 1.369 34.606 1.00 84.50 81 LYS A O 1
ATOM 655 N N . PHE A 1 82 ? -18.337 3.077 34.402 1.00 84.38 82 PHE A N 1
ATOM 656 C CA . PHE A 1 82 ? -18.762 3.825 35.585 1.00 84.38 82 PHE A CA 1
ATOM 657 C C . PHE A 1 82 ? -19.434 5.162 35.238 1.00 84.38 82 PHE A C 1
ATOM 659 O O . PHE A 1 82 ? -19.777 5.917 36.139 1.00 84.38 82 PHE A O 1
ATOM 666 N N . GLN A 1 83 ? -19.599 5.478 33.950 1.00 81.12 83 GLN A N 1
ATOM 667 C CA . GLN A 1 83 ? -20.252 6.699 33.484 1.00 81.12 83 GLN A CA 1
ATOM 668 C C . GLN A 1 83 ? -21.552 6.328 32.759 1.00 81.12 83 GLN A C 1
ATOM 670 O O . GLN A 1 83 ? -21.563 5.452 31.898 1.00 81.12 83 GLN A O 1
ATOM 675 N N . PHE A 1 84 ? -22.653 6.994 33.101 1.00 84.38 84 PHE A N 1
ATOM 676 C CA . PHE A 1 84 ? -23.987 6.724 32.557 1.00 84.38 84 PHE A CA 1
ATOM 677 C C . PHE A 1 84 ? -24.775 8.028 32.360 1.00 84.38 84 PHE A C 1
ATOM 679 O O . PHE A 1 84 ? -24.345 9.097 32.789 1.00 84.38 84 PHE A O 1
ATOM 686 N N . GLY A 1 85 ? -25.913 7.956 31.661 1.00 87.88 85 GLY A N 1
ATOM 687 C CA . GLY A 1 85 ? -26.803 9.108 31.443 1.00 87.88 85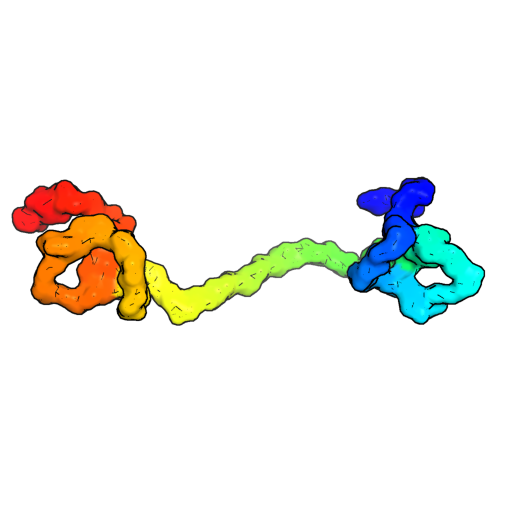 GLY A CA 1
ATOM 688 C C . GLY A 1 85 ? -26.400 10.058 30.305 1.00 87.88 85 GLY A C 1
ATOM 689 O O . GLY A 1 85 ? -27.018 11.106 30.143 1.00 87.88 85 GLY A O 1
ATOM 690 N N . ARG A 1 86 ? -25.393 9.709 29.492 1.00 85.81 86 ARG A N 1
ATOM 691 C CA . ARG A 1 86 ? -25.004 10.447 28.273 1.00 85.81 86 ARG A CA 1
ATOM 692 C C . ARG A 1 86 ? -24.917 9.505 27.070 1.00 85.81 86 ARG A C 1
ATOM 694 O O . ARG A 1 86 ? -24.881 8.288 27.224 1.00 85.81 86 ARG A O 1
ATOM 701 N N . THR A 1 87 ? -24.856 10.058 25.860 1.00 89.19 87 THR A N 1
ATOM 702 C CA . THR A 1 87 ? -24.662 9.268 24.628 1.00 89.19 87 THR A CA 1
ATOM 703 C C . THR A 1 87 ? -23.273 8.618 24.586 1.00 89.19 87 THR A C 1
ATOM 705 O O . THR A 1 87 ? -22.321 9.202 25.107 1.00 89.19 87 THR A O 1
ATOM 708 N N . TYR A 1 88 ? -23.117 7.520 23.840 1.00 87.50 88 TYR A N 1
ATOM 709 C CA . TYR A 1 88 ? -21.835 6.824 23.641 1.00 87.50 88 TYR A CA 1
ATOM 710 C C . TYR A 1 88 ? -20.666 7.751 23.254 1.00 87.50 88 TYR A C 1
ATOM 712 O O . TYR A 1 88 ? -19.591 7.663 23.845 1.00 87.50 88 TYR A O 1
ATOM 720 N N . GLY A 1 89 ? -20.883 8.686 22.320 1.00 86.56 89 GLY A N 1
ATOM 721 C CA . GLY A 1 89 ? -19.865 9.660 21.907 1.00 86.56 89 GLY A CA 1
ATOM 722 C C . GLY A 1 89 ? -19.353 10.507 23.076 1.00 86.56 89 GLY A C 1
ATOM 723 O O . GLY A 1 89 ? -18.159 10.519 23.348 1.00 86.56 89 GLY A O 1
ATOM 724 N N . HIS A 1 90 ? -20.253 11.126 23.846 1.00 84.44 90 HIS A N 1
ATOM 725 C CA . HIS A 1 90 ? -19.897 11.890 25.051 1.00 84.44 90 HIS A CA 1
ATOM 726 C C . HIS A 1 90 ? -19.160 11.042 26.105 1.00 84.44 90 HIS A C 1
ATOM 728 O O . HIS A 1 90 ? -18.136 11.467 26.633 1.00 84.44 90 HIS A O 1
ATOM 734 N N . LEU A 1 91 ? -19.637 9.823 26.381 1.00 84.12 91 LEU A N 1
ATOM 735 C CA . LEU A 1 91 ? -19.029 8.939 27.387 1.00 84.12 91 LEU A CA 1
ATOM 736 C C . LEU A 1 91 ? -17.602 8.500 27.017 1.00 84.12 91 LEU A C 1
ATOM 738 O O . LEU A 1 91 ? -16.763 8.293 27.895 1.00 84.12 91 LEU A O 1
ATOM 742 N N . THR A 1 92 ? -17.327 8.349 25.722 1.00 85.31 92 THR A N 1
ATOM 743 C CA . THR A 1 92 ? -16.030 7.893 25.200 1.00 85.31 92 THR A CA 1
ATOM 744 C C . THR A 1 92 ? -15.077 9.040 24.874 1.00 85.31 92 THR A C 1
ATOM 746 O O . THR A 1 92 ? -13.869 8.877 25.018 1.00 85.31 92 THR A O 1
ATOM 749 N N . HIS A 1 93 ? -15.598 10.213 24.507 1.00 77.88 93 HIS A N 1
ATOM 750 C CA . HIS A 1 93 ? -14.826 11.447 24.358 1.00 77.88 93 HIS A CA 1
ATOM 751 C C . HIS A 1 93 ? -14.104 11.796 25.660 1.00 77.88 93 HIS A C 1
ATOM 753 O O . HIS A 1 93 ? -12.885 11.966 25.690 1.00 77.88 93 HIS A O 1
ATOM 759 N N . ASP A 1 94 ? -14.849 11.795 26.763 1.00 61.25 94 ASP A N 1
ATOM 760 C CA . ASP A 1 94 ? -14.322 12.180 28.066 1.00 61.25 94 ASP A CA 1
ATOM 761 C C . ASP A 1 94 ? -13.375 11.111 28.641 1.00 61.25 94 ASP A C 1
ATOM 763 O O . ASP A 1 94 ? -12.591 11.404 29.543 1.00 61.25 94 ASP A O 1
ATOM 767 N N . ALA A 1 95 ? -13.455 9.857 28.180 1.00 60.28 95 ALA A N 1
ATOM 768 C CA . ALA A 1 95 ? -12.609 8.749 28.638 1.00 60.28 95 ALA A CA 1
ATOM 769 C C . ALA A 1 95 ? -11.155 8.833 28.139 1.00 60.28 95 ALA A C 1
ATOM 771 O O . ALA A 1 95 ? -10.273 8.225 28.740 1.00 60.28 95 ALA A O 1
ATOM 772 N N . LEU A 1 96 ? -10.904 9.584 27.061 1.00 58.56 96 LEU A N 1
ATOM 773 C CA . LEU A 1 96 ? -9.569 9.759 26.478 1.00 58.56 96 LEU A CA 1
ATOM 774 C C . LEU A 1 96 ? -8.809 10.973 27.042 1.00 58.56 96 LEU A C 1
ATOM 776 O O . LEU A 1 96 ? -7.601 11.062 26.844 1.00 58.56 96 LEU A O 1
ATOM 780 N N . GLY A 1 97 ? -9.503 11.913 27.696 1.00 59.78 97 GLY A N 1
ATOM 781 C CA . GLY A 1 97 ? -8.932 13.200 28.116 1.00 59.78 97 GLY A CA 1
ATOM 782 C C . GLY A 1 97 ? -8.541 13.284 29.592 1.00 59.78 97 GLY A C 1
ATOM 783 O O . GLY A 1 97 ? -7.398 13.598 29.909 1.00 59.78 97 GLY A O 1
ATOM 784 N N . LEU A 1 98 ? -9.484 13.022 30.502 1.00 57.53 98 LEU A N 1
ATOM 785 C CA . LEU A 1 98 ? -9.280 13.176 31.947 1.00 57.53 98 LEU A CA 1
ATOM 786 C C . LEU A 1 98 ? -9.283 11.815 32.634 1.00 57.53 98 LEU A C 1
ATOM 788 O O . LEU A 1 98 ? -10.148 10.975 32.363 1.00 57.53 98 LEU A O 1
ATOM 792 N N . SER A 1 99 ? -8.339 11.611 33.555 1.00 56.97 99 SER A N 1
ATOM 793 C CA . SER A 1 99 ? -8.320 10.399 34.371 1.00 56.97 99 SER A CA 1
ATOM 794 C C . SER A 1 99 ? -9.621 10.298 35.173 1.00 56.97 99 SER A C 1
ATOM 796 O O . SER A 1 99 ? -10.221 11.306 35.555 1.00 56.97 99 SER A O 1
ATOM 798 N N . THR A 1 100 ? -10.086 9.075 35.440 1.00 58.75 100 THR A N 1
ATOM 799 C CA . THR A 1 100 ? -11.325 8.843 36.204 1.00 58.75 100 THR A CA 1
ATOM 800 C C . THR A 1 100 ? -11.313 9.572 37.555 1.00 58.75 100 THR A C 1
ATOM 802 O O . THR A 1 100 ? -12.353 10.051 37.992 1.00 58.75 100 THR A O 1
ATOM 805 N N . LEU A 1 101 ? -10.131 9.739 38.160 1.00 59.09 101 LEU A N 1
ATOM 806 C CA . LEU A 1 101 ? -9.945 10.448 39.427 1.00 59.09 101 LEU A CA 1
ATOM 807 C C . LEU A 1 101 ? -10.136 11.965 39.305 1.00 59.09 101 LEU A C 1
ATOM 809 O O . LEU A 1 101 ? -10.758 12.573 40.169 1.00 59.09 101 LEU A O 1
ATOM 813 N N . GLN A 1 102 ? -9.661 12.582 38.218 1.00 60.91 102 GLN A N 1
ATOM 814 C CA . GLN A 1 102 ? -9.854 14.019 37.982 1.00 60.91 102 GLN A CA 1
ATOM 815 C C . GLN A 1 102 ? -11.335 14.376 37.831 1.00 60.91 102 GLN A C 1
ATOM 817 O O . GLN A 1 102 ? -11.751 15.452 38.243 1.00 60.91 102 GLN A O 1
ATOM 822 N N . LYS A 1 103 ? -12.146 13.463 37.288 1.00 59.44 103 LYS A N 1
ATOM 823 C CA . LYS A 1 103 ? -13.593 13.667 37.143 1.00 59.44 103 LYS A CA 1
ATOM 824 C C . LYS A 1 103 ? -14.344 13.610 38.472 1.00 59.44 103 LYS A C 1
ATOM 826 O O . LYS A 1 103 ? -15.304 14.350 38.635 1.00 59.44 103 LYS A O 1
ATOM 831 N N . GLN A 1 104 ? -13.914 12.762 39.411 1.00 59.94 104 GLN A N 1
ATOM 832 C CA . GLN A 1 104 ? -14.542 12.656 40.736 1.00 59.94 104 GLN A CA 1
ATOM 833 C C . GLN A 1 104 ? -14.312 13.900 41.604 1.00 59.94 104 GLN A C 1
ATOM 835 O O . GLN A 1 104 ? -15.118 14.171 42.481 1.00 59.94 104 GLN A O 1
ATOM 840 N N . LEU A 1 105 ? -13.237 14.654 41.354 1.00 60.69 105 LEU A N 1
ATOM 841 C CA . LEU A 1 105 ? -12.914 15.882 42.090 1.00 60.69 105 LEU A CA 1
ATOM 842 C C . LEU A 1 105 ? -13.663 17.127 41.587 1.00 60.69 105 LEU A C 1
ATOM 844 O O . LEU A 1 105 ? -13.650 18.148 42.264 1.00 60.69 105 LEU A O 1
ATOM 848 N N . VAL A 1 106 ? -14.259 17.066 40.393 1.00 59.06 106 VAL A N 1
ATOM 849 C CA . VAL A 1 106 ? -14.947 18.198 39.739 1.00 59.06 106 VAL A CA 1
ATOM 850 C C . VAL A 1 106 ? -16.478 18.043 39.799 1.00 59.06 106 VAL A C 1
ATOM 852 O O . VAL A 1 106 ? -17.202 18.904 39.303 1.00 59.06 106 VAL A O 1
ATOM 855 N N . ALA A 1 107 ? -16.969 16.950 40.390 1.00 54.50 107 ALA A N 1
ATOM 856 C CA . ALA A 1 107 ? -18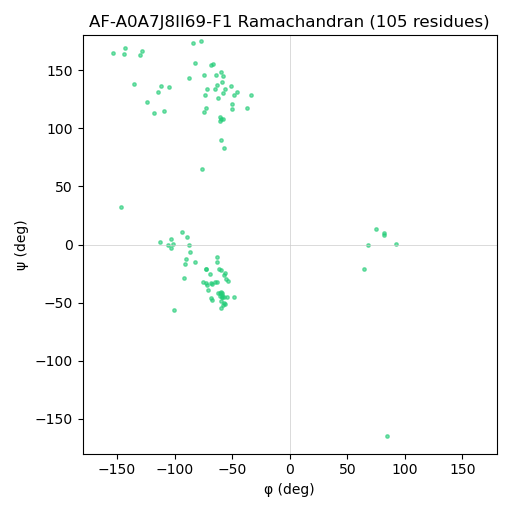.391 16.658 40.567 1.00 54.50 107 ALA A CA 1
ATOM 857 C C . ALA A 1 107 ? -18.945 17.238 41.874 1.00 54.50 107 ALA A C 1
ATOM 859 O O . ALA A 1 107 ? -18.205 17.227 42.883 1.00 54.50 107 ALA A O 1
#

Secondary structure (DSSP, 8-state):
--TT-TT-SPPTT--S--TTGGG--SS-HHHHHHHHHHHHHHHHHHS--------------SS-TTS-SPTT--S--TTGGG--SS-HHHHHHTTTTS-HHHHHT--

Sequence (107 aa):
MDDRDPQKFFMSGFTGYVPRARFLFGSSFPVLTNQALQEFGQIYSQGRPQKVLKHLPSLSRTYPQKLGLLPNYGGYVPGYKFQFGRTYGHLTHDALGLSTLQKQLVA

Organism: Rousettus aegyptiacus (NCBI:txid9407)

Radius of gyration: 27.97 Å; Cα contacts (8 Å, |Δi|>4): 73; chains: 1; bounding box: 56×35×68 Å

InterPro domains:
  IPR018902 Ciliary microtubule inner protein 2A-C-like domain [PF10629] (68-94)

pLDDT: mean 80.11, std 13.28, range [54.5, 95.69]